Protein AF-A0A4S4EDS6-F1 (afdb_monomer_lite)

Sequence (139 aa):
MVAEINGLEARESIQLVGDVPNVQVLTVTILSKYYWRPNIDGYVLFAEICEILQNYKKFRIAPEPANKPPSGSLFLFDRKVLRYFRKDGHNWRKKKDGKTVKEAHERLKAGSVDVLHCYYAHGEENENFQRRSYWLLEE

Radius of gyration: 15.62 Å; chains: 1; bounding box: 48×33×37 Å

InterPro domains:
  IPR005559 CG-1 DNA-binding domain [PF03859] (47-138)
  IPR005559 CG-1 DNA-binding domain [PS51437] (32-139)
  IPR005559 CG-1 DNA-binding domain [SM01076] (45-139)

Organism: Camellia sinensis var. sinensis (NCBI:txid542762)

Foldseek 3Di:
DDDDPPDDDDDDPPDPDDDQPPFKKKKAKAQAPVLDDPPDDRDVPPVVVVVCSVVVVPDDADQEAAAPDDHGDIHIHGCVNYVVNVPRNFAWPADPVVPHHPKDWDFDDDVPHTFKIWIKTAGPVHRSTMMIIIDTDDD

Structure (mmCIF, N/CA/C/O backbone):
data_AF-A0A4S4EDS6-F1
#
_entry.id   AF-A0A4S4EDS6-F1
#
loop_
_atom_site.group_PDB
_atom_site.id
_atom_site.type_symbol
_atom_site.label_atom_id
_atom_site.label_alt_id
_atom_site.label_comp_id
_atom_site.label_asym_id
_atom_site.label_entity_id
_atom_site.label_seq_id
_atom_site.pdbx_PDB_ins_code
_atom_site.Cartn_x
_atom_site.Cartn_y
_atom_site.Cartn_z
_atom_site.occupancy
_atom_site.B_iso_or_equiv
_atom_site.auth_seq_id
_atom_site.auth_comp_id
_atom_site.auth_asym_id
_atom_site.auth_atom_id
_atom_site.pdbx_PDB_model_num
ATOM 1 N N . MET A 1 1 ? -21.388 -10.195 -12.571 1.00 29.72 1 MET A N 1
ATOM 2 C CA . MET A 1 1 ? -22.214 -9.946 -11.375 1.00 29.72 1 MET A CA 1
ATOM 3 C C . MET A 1 1 ? -21.817 -8.571 -10.877 1.00 29.72 1 MET A C 1
ATOM 5 O O . MET A 1 1 ? -20.754 -8.431 -10.293 1.00 29.72 1 MET A O 1
ATOM 9 N N . VAL A 1 2 ? -22.557 -7.552 -11.304 1.00 20.28 2 VAL A N 1
ATOM 10 C CA . VAL A 1 2 ? -22.310 -6.145 -10.966 1.00 20.28 2 VAL A CA 1
ATOM 11 C C . VAL A 1 2 ? -23.245 -5.848 -9.802 1.00 20.28 2 VAL A C 1
ATOM 13 O O . VAL A 1 2 ? -24.447 -6.049 -9.949 1.00 20.28 2 VAL A O 1
ATOM 16 N N . ALA A 1 3 ? -22.708 -5.482 -8.642 1.00 23.98 3 ALA A N 1
ATOM 17 C CA . ALA A 1 3 ? -23.530 -4.993 -7.546 1.00 23.98 3 ALA A CA 1
ATOM 18 C C . ALA A 1 3 ? -23.706 -3.484 -7.750 1.00 23.98 3 ALA A C 1
ATOM 20 O O . ALA A 1 3 ? -22.747 -2.727 -7.619 1.00 23.98 3 ALA A O 1
ATOM 21 N N . GLU A 1 4 ? -24.911 -3.069 -8.138 1.00 22.59 4 GLU A N 1
ATOM 22 C CA . GLU A 1 4 ? -25.351 -1.681 -8.013 1.00 22.59 4 GLU A CA 1
ATOM 23 C C 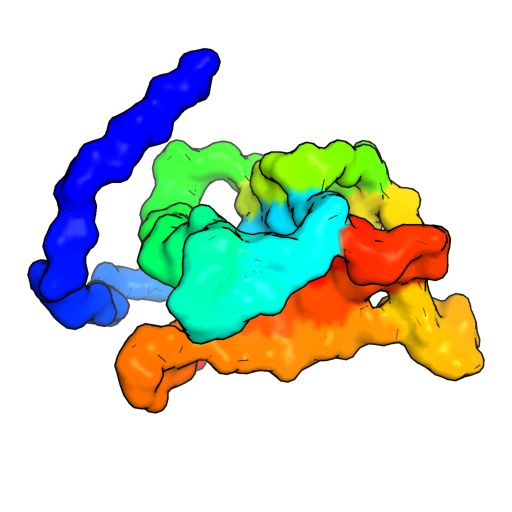. GLU A 1 4 ? -25.421 -1.332 -6.527 1.00 22.59 4 GLU A C 1
ATOM 25 O O . GLU A 1 4 ? -26.168 -1.955 -5.771 1.00 22.59 4 GLU A O 1
ATOM 30 N N . ILE A 1 5 ? -24.648 -0.333 -6.108 1.00 36.91 5 ILE A N 1
ATOM 31 C CA . ILE A 1 5 ? -24.733 0.226 -4.761 1.00 36.91 5 ILE A CA 1
ATOM 32 C C . ILE A 1 5 ? -25.537 1.518 -4.890 1.00 36.91 5 ILE A C 1
ATOM 34 O O . ILE A 1 5 ? -25.007 2.593 -5.16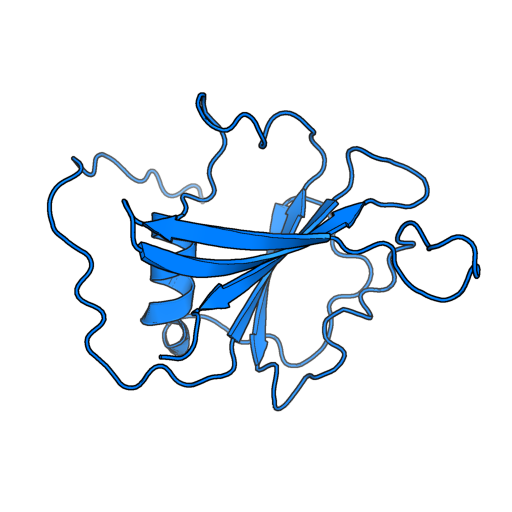6 1.00 36.91 5 ILE A O 1
ATOM 38 N N . ASN A 1 6 ? -26.858 1.371 -4.797 1.00 30.48 6 ASN A N 1
ATOM 39 C CA . ASN A 1 6 ? -27.795 2.484 -4.775 1.00 30.48 6 ASN A CA 1
ATOM 40 C C . ASN A 1 6 ? -27.631 3.280 -3.475 1.00 30.48 6 ASN A C 1
ATOM 42 O O . ASN A 1 6 ? -27.813 2.726 -2.397 1.00 30.48 6 ASN A O 1
ATOM 46 N N . GLY A 1 7 ? -27.353 4.577 -3.619 1.00 33.88 7 GLY A N 1
ATOM 47 C CA . GLY A 1 7 ? -27.746 5.641 -2.693 1.00 33.88 7 GLY A CA 1
ATOM 48 C C . GLY A 1 7 ? -27.326 5.486 -1.232 1.00 33.88 7 GLY A C 1
ATOM 49 O O . GLY A 1 7 ? -28.052 4.908 -0.432 1.00 33.88 7 GLY A O 1
ATOM 50 N N . LEU A 1 8 ? -26.235 6.145 -0.845 1.00 32.62 8 LEU A N 1
ATOM 51 C CA . LEU A 1 8 ? -26.025 6.536 0.548 1.00 32.62 8 LEU A CA 1
ATOM 52 C C . LEU A 1 8 ? -25.765 8.037 0.611 1.00 32.62 8 LEU A C 1
ATOM 54 O O . LEU A 1 8 ? -24.714 8.534 0.205 1.00 32.62 8 LEU A O 1
ATOM 58 N N . GLU A 1 9 ? -26.780 8.753 1.095 1.00 29.33 9 GLU A N 1
ATOM 59 C CA . GLU A 1 9 ? -26.652 10.134 1.528 1.00 29.33 9 GLU A CA 1
ATOM 60 C C . GLU A 1 9 ? -25.592 10.221 2.627 1.00 29.33 9 GLU A C 1
ATOM 62 O O . GLU A 1 9 ? -25.577 9.457 3.592 1.00 29.33 9 GLU A O 1
ATOM 67 N N . ALA A 1 10 ? -24.686 11.180 2.469 1.00 40.12 10 ALA A N 1
ATOM 68 C CA . ALA A 1 10 ? -23.702 11.521 3.472 1.00 40.12 10 ALA A CA 1
ATOM 69 C C . ALA A 1 10 ? -24.407 12.026 4.736 1.00 40.12 10 ALA A C 1
ATOM 71 O O . ALA A 1 10 ? -24.890 13.157 4.742 1.00 40.12 10 ALA A O 1
ATOM 72 N N . ARG A 1 11 ? -24.447 11.214 5.798 1.00 36.44 11 ARG A N 1
ATOM 73 C CA . ARG A 1 11 ? -24.644 11.635 7.195 1.00 36.44 11 ARG A CA 1
ATOM 74 C C . ARG A 1 11 ? -24.550 10.425 8.115 1.00 36.44 11 ARG A C 1
ATOM 76 O O . ARG A 1 11 ? -25.513 9.702 8.292 1.00 36.44 11 ARG A O 1
ATOM 83 N N . GLU A 1 12 ? -23.366 10.233 8.675 1.00 29.77 12 GLU A N 1
ATOM 84 C CA . GLU A 1 12 ? -23.119 10.071 10.110 1.00 29.77 12 GLU A CA 1
ATOM 85 C C . GLU A 1 12 ? -21.620 9.811 10.281 1.00 29.77 12 GLU A C 1
ATOM 87 O O . GLU A 1 12 ? -20.989 9.080 9.521 1.00 29.77 12 GLU A O 1
ATOM 92 N N . SER A 1 13 ? -21.017 10.532 11.219 1.00 33.47 13 SER A N 1
ATOM 93 C CA . SER A 1 13 ? -19.613 10.411 11.597 1.00 33.47 13 SER A CA 1
ATOM 94 C C . SER A 1 13 ? -19.244 8.944 11.801 1.00 33.47 13 SER A C 1
ATOM 96 O O . SER A 1 13 ? -19.801 8.305 12.691 1.00 33.47 13 SER A O 1
ATOM 98 N N . ILE A 1 14 ? -18.299 8.432 11.004 1.00 39.88 14 ILE A N 1
ATOM 99 C CA . ILE A 1 14 ? -17.670 7.125 11.220 1.00 39.88 14 ILE A CA 1
ATOM 100 C C . ILE A 1 14 ? -16.993 7.191 12.594 1.00 39.88 14 ILE A C 1
ATOM 102 O O . ILE A 1 14 ? -15.877 7.690 12.723 1.00 39.88 14 ILE A O 1
ATOM 106 N N . GLN A 1 15 ? -17.698 6.763 13.640 1.00 36.44 15 GLN A N 1
ATOM 107 C CA . GLN A 1 15 ? -17.112 6.574 14.956 1.00 36.44 15 GLN A CA 1
ATOM 108 C C . GLN A 1 15 ? -16.208 5.347 14.863 1.00 36.44 15 GLN A C 1
ATOM 110 O O . GLN A 1 15 ? -16.674 4.231 14.630 1.00 36.44 15 GLN A O 1
ATOM 115 N N . LEU A 1 16 ? -14.900 5.570 14.989 1.00 40.28 16 LEU A N 1
ATOM 116 C CA . LEU A 1 16 ? -13.893 4.517 15.060 1.00 40.28 16 LEU A CA 1
ATOM 117 C C . LEU A 1 16 ? -14.074 3.781 16.397 1.00 40.28 16 LEU A C 1
ATOM 119 O O . LEU A 1 16 ? -13.477 4.150 17.400 1.00 40.28 16 LEU A O 1
ATOM 123 N N . VAL A 1 17 ? -14.962 2.786 16.447 1.00 33.84 17 VAL A N 1
ATOM 124 C CA . VAL A 1 17 ? -15.176 1.964 17.647 1.00 33.84 17 VAL A CA 1
ATOM 125 C C . VAL A 1 17 ? -14.830 0.519 17.327 1.00 33.84 17 VAL A C 1
ATOM 127 O O . VAL A 1 17 ? -15.537 -0.163 16.589 1.00 33.84 17 VAL A O 1
ATOM 130 N N . GLY A 1 18 ? -13.733 0.057 17.918 1.00 39.34 18 GLY A N 1
ATOM 131 C CA . GLY A 1 18 ? -13.286 -1.330 17.886 1.00 39.34 18 GLY A CA 1
ATOM 132 C C . GLY A 1 18 ? -11.781 -1.411 17.691 1.00 39.34 18 GLY A C 1
ATOM 133 O O . GLY A 1 18 ? -11.249 -0.704 16.840 1.00 39.34 18 GLY A O 1
ATOM 134 N N . ASP A 1 19 ? -11.121 -2.266 18.482 1.00 42.41 19 ASP A N 1
ATOM 135 C CA . ASP A 1 19 ? -9.692 -2.586 18.377 1.00 42.41 19 ASP A CA 1
ATOM 136 C C . ASP A 1 19 ? -9.288 -2.688 16.910 1.00 42.41 19 ASP A C 1
ATOM 138 O O . ASP A 1 19 ? -9.638 -3.660 16.234 1.00 42.41 19 ASP A O 1
ATOM 142 N N . VAL A 1 20 ? -8.586 -1.669 16.411 1.00 46.53 20 VAL A N 1
ATOM 143 C CA . VAL A 1 20 ? -8.096 -1.638 15.038 1.00 46.53 20 VAL A CA 1
ATOM 144 C C . VAL A 1 20 ? -6.988 -2.678 15.011 1.00 46.53 20 VAL A C 1
ATOM 146 O O . VAL A 1 20 ? -5.930 -2.451 15.600 1.00 46.53 20 VAL A O 1
ATOM 149 N N . PRO A 1 21 ? -7.183 -3.865 14.414 1.00 47.78 21 PRO A N 1
ATOM 150 C CA . PRO A 1 21 ? -6.122 -4.841 14.389 1.00 47.78 21 PRO A CA 1
ATOM 151 C C . PRO A 1 21 ? -5.137 -4.325 13.351 1.00 47.78 21 PRO A C 1
ATOM 153 O O . PRO A 1 21 ? -5.284 -4.554 12.149 1.00 47.78 21 PRO A O 1
ATOM 156 N N . ASN A 1 22 ? -4.157 -3.567 13.849 1.00 53.47 22 ASN A N 1
ATOM 157 C CA . ASN A 1 22 ? -2.963 -3.113 13.162 1.00 53.47 22 ASN A CA 1
ATOM 158 C C . ASN A 1 22 ? -2.492 -4.238 12.289 1.00 53.47 22 ASN A C 1
ATOM 160 O O . ASN A 1 22 ? -1.939 -5.174 12.871 1.00 53.47 22 ASN A O 1
ATOM 164 N N . VAL A 1 23 ? -2.733 -4.180 10.972 1.00 53.75 23 VAL A N 1
ATOM 165 C CA . VAL A 1 23 ? -2.120 -5.106 10.021 1.00 53.75 23 VAL A CA 1
ATOM 166 C C . VAL A 1 23 ? -2.518 -4.939 8.551 1.00 53.75 23 VAL A C 1
ATOM 168 O O . VAL A 1 23 ? -1.800 -5.456 7.710 1.00 53.75 23 VAL A O 1
ATOM 171 N N . GLN A 1 24 ? -3.590 -4.258 8.160 1.00 60.81 24 GLN A N 1
ATOM 172 C CA . GLN A 1 24 ? -4.139 -4.568 6.829 1.00 60.81 24 GLN A CA 1
ATOM 173 C C . GLN A 1 24 ? -3.836 -3.561 5.758 1.00 60.81 24 GLN A C 1
ATOM 175 O O . GLN A 1 24 ? -4.066 -2.374 5.945 1.00 60.81 24 GLN A O 1
ATOM 180 N N . VAL A 1 25 ? -3.339 -4.067 4.630 1.00 66.75 25 VAL A N 1
ATOM 181 C CA . VAL A 1 25 ? -3.087 -3.252 3.451 1.00 66.75 25 VAL A CA 1
ATOM 182 C C . VAL A 1 25 ? -4.023 -3.673 2.335 1.00 66.75 25 VAL A C 1
ATOM 184 O O . VAL A 1 25 ? -3.939 -4.802 1.849 1.00 66.75 25 VAL A O 1
ATOM 187 N N . LEU A 1 26 ? -4.875 -2.743 1.913 1.00 69.19 26 LEU A N 1
ATOM 188 C CA . LEU A 1 26 ? -5.641 -2.863 0.681 1.00 69.19 26 LEU A CA 1
ATOM 189 C C . LEU A 1 26 ? -4.782 -2.349 -0.471 1.00 69.19 26 LEU A C 1
ATOM 191 O O . LEU A 1 26 ? -4.386 -1.184 -0.463 1.00 69.19 26 LEU A O 1
ATOM 195 N N . THR A 1 27 ? -4.472 -3.207 -1.439 1.00 69.75 27 THR A N 1
ATOM 196 C CA . THR A 1 27 ? -3.714 -2.824 -2.634 1.00 69.75 27 THR A CA 1
ATOM 197 C C . THR A 1 27 ? -4.624 -2.762 -3.850 1.00 69.75 27 THR A C 1
ATOM 199 O O . THR A 1 27 ? -5.317 -3.737 -4.132 1.00 69.75 27 THR A O 1
ATOM 202 N N . VAL A 1 28 ? -4.585 -1.641 -4.572 1.00 69.88 28 VAL A N 1
ATOM 203 C CA . VAL A 1 28 ? -5.323 -1.416 -5.822 1.00 69.88 28 VAL A CA 1
ATOM 204 C C . VAL A 1 28 ? -4.336 -1.149 -6.949 1.00 69.88 28 VAL A C 1
ATOM 206 O O . VAL A 1 28 ? -3.461 -0.290 -6.812 1.00 69.88 28 VAL A O 1
ATOM 209 N N . THR A 1 29 ? -4.501 -1.838 -8.074 1.00 66.81 29 THR A N 1
ATOM 210 C CA . THR A 1 29 ? -3.754 -1.566 -9.308 1.00 66.81 29 THR A CA 1
ATOM 211 C C . THR A 1 29 ? -4.658 -0.842 -10.308 1.00 66.81 29 THR A C 1
ATOM 213 O O . THR A 1 29 ? -5.737 -1.339 -10.610 1.00 66.81 29 THR A O 1
ATOM 216 N N . ILE A 1 30 ? -4.261 0.322 -10.832 1.00 66.31 30 ILE A N 1
ATOM 217 C CA . ILE A 1 30 ? -5.120 1.199 -11.657 1.00 66.31 30 ILE A CA 1
ATOM 218 C C . ILE A 1 30 ? -4.387 1.588 -12.955 1.00 66.31 30 ILE A C 1
ATOM 220 O O . ILE A 1 30 ? -3.208 1.919 -12.901 1.00 66.31 30 ILE A O 1
ATOM 224 N N . LEU A 1 31 ? -5.074 1.571 -14.110 1.00 57.38 31 LEU A N 1
ATOM 225 C CA . LEU A 1 31 ? -4.557 1.927 -15.452 1.00 57.38 31 LEU A CA 1
ATOM 226 C C . LEU A 1 31 ? -5.004 3.311 -15.971 1.00 57.38 31 LEU A C 1
ATOM 228 O O . LEU A 1 31 ? -5.042 3.539 -17.179 1.00 57.38 31 LEU A O 1
ATOM 232 N N . SER A 1 32 ? -5.386 4.256 -15.112 1.00 51.78 32 SER A N 1
ATOM 233 C CA . SER A 1 32 ? -5.842 5.565 -15.593 1.00 51.78 32 SER A CA 1
ATOM 234 C C . SER A 1 32 ? -5.563 6.702 -14.618 1.00 51.78 32 SER A C 1
ATOM 236 O O . SER A 1 32 ? -5.909 6.640 -13.439 1.00 51.78 32 SER A O 1
ATOM 238 N N . LYS A 1 33 ? -5.008 7.789 -15.170 1.00 48.06 33 LYS A N 1
ATOM 239 C CA . LYS A 1 33 ? -4.832 9.101 -14.528 1.00 48.06 33 LYS A CA 1
ATOM 240 C C . LYS A 1 33 ? -6.147 9.762 -14.089 1.00 48.06 33 LYS A C 1
ATOM 242 O O . LYS A 1 33 ? -6.111 10.684 -13.284 1.00 48.06 33 LYS A O 1
ATOM 247 N N . TYR A 1 34 ? -7.290 9.323 -14.625 1.00 42.91 34 TYR A N 1
ATOM 248 C CA . TYR A 1 34 ? -8.596 9.951 -14.391 1.00 42.91 34 TYR A CA 1
ATOM 249 C C . TYR A 1 34 ? -9.336 9.434 -13.152 1.00 42.91 34 TYR A C 1
ATOM 251 O O . TYR A 1 34 ? -10.216 10.134 -12.676 1.00 42.91 34 TYR A O 1
ATOM 259 N N . TYR A 1 35 ? -8.910 8.322 -12.540 1.00 47.62 35 TYR A N 1
ATOM 260 C CA . TYR A 1 35 ? -9.365 7.940 -11.186 1.00 47.62 35 TYR A CA 1
ATOM 261 C C . TYR A 1 35 ? -8.747 8.823 -10.085 1.00 47.62 35 TYR A C 1
ATOM 263 O O . TYR A 1 35 ? -8.811 8.522 -8.894 1.00 47.62 35 TYR A O 1
ATOM 271 N N . TRP A 1 36 ? -8.084 9.912 -10.481 1.00 44.53 36 TRP A N 1
ATOM 272 C CA . TRP A 1 36 ? -7.523 10.891 -9.572 1.00 44.53 36 TRP A CA 1
ATOM 273 C C . TRP A 1 36 ? -7.743 12.314 -10.072 1.00 44.53 36 TRP A C 1
ATOM 275 O O . TRP A 1 36 ? -6.830 13.018 -10.500 1.00 44.53 36 TRP A O 1
ATOM 285 N N . ARG A 1 37 ? -8.996 12.755 -9.974 1.00 40.56 37 ARG A N 1
ATOM 286 C CA . ARG A 1 37 ? -9.298 14.162 -9.728 1.00 40.56 37 ARG A CA 1
ATOM 287 C C . ARG A 1 37 ? -9.870 14.263 -8.320 1.00 40.56 37 ARG A C 1
ATOM 289 O O . ARG A 1 37 ? -10.904 13.650 -8.078 1.00 40.56 37 ARG A O 1
ATOM 296 N N . PRO A 1 38 ? -9.263 15.036 -7.405 1.00 42.44 38 PRO A N 1
ATOM 297 C CA . PRO A 1 38 ? -9.731 15.152 -6.023 1.00 42.44 38 PRO A CA 1
ATOM 298 C C . PRO A 1 38 ? -11.111 15.821 -5.861 1.00 42.44 38 PRO A C 1
ATOM 300 O O . PRO A 1 38 ? -11.441 16.216 -4.755 1.00 42.44 38 PRO A O 1
ATOM 303 N N . ASN A 1 39 ? -11.915 15.960 -6.924 1.00 42.34 39 ASN A N 1
ATOM 304 C CA . ASN A 1 39 ? -13.242 16.575 -6.855 1.00 42.34 39 ASN A CA 1
ATOM 305 C C . ASN A 1 39 ? -14.282 16.070 -7.870 1.00 42.34 39 ASN A C 1
ATOM 307 O O . ASN A 1 39 ? -15.405 16.554 -7.816 1.00 42.34 39 ASN A O 1
ATOM 311 N N . ILE A 1 40 ? -13.966 15.167 -8.807 1.00 42.41 40 ILE A N 1
ATOM 312 C CA . ILE A 1 40 ? -14.957 14.714 -9.803 1.00 42.41 40 ILE A CA 1
ATOM 313 C C . ILE A 1 40 ? -14.665 13.249 -10.161 1.00 42.41 40 ILE A C 1
ATOM 315 O O . ILE A 1 40 ? -13.674 12.967 -10.830 1.00 42.41 40 ILE A O 1
ATOM 319 N N . ASP A 1 41 ? -15.523 12.362 -9.655 1.00 44.31 41 ASP A N 1
ATOM 320 C CA . ASP A 1 41 ? -15.879 11.027 -10.156 1.00 44.31 41 ASP A CA 1
ATOM 321 C C . ASP A 1 41 ? -14.747 10.022 -10.441 1.00 44.31 41 ASP A C 1
ATOM 323 O O . ASP A 1 41 ? -14.168 9.975 -11.525 1.00 44.31 41 ASP A O 1
ATOM 327 N N . GLY A 1 42 ? -14.481 9.124 -9.487 1.00 42.34 42 GLY A N 1
ATOM 328 C CA . GLY A 1 42 ? -13.594 7.978 -9.729 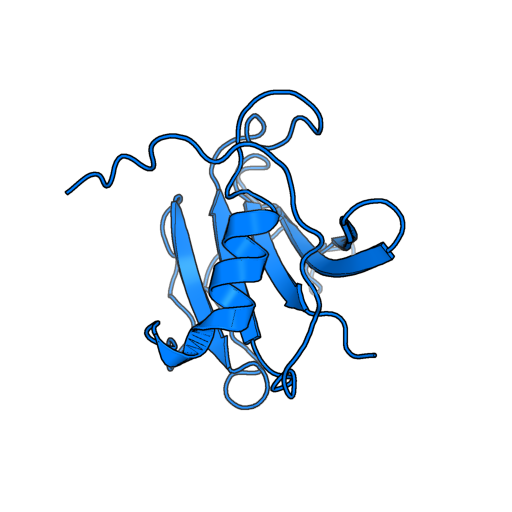1.00 42.34 42 GLY A CA 1
ATOM 329 C C . GLY A 1 42 ? -13.085 7.318 -8.460 1.00 42.34 42 GLY A C 1
ATOM 330 O O . GLY A 1 42 ? -11.889 7.101 -8.291 1.00 42.34 42 GLY A O 1
ATOM 331 N N . TYR A 1 43 ? -13.995 7.056 -7.544 1.00 48.50 43 TYR A N 1
ATOM 332 C CA . TYR A 1 43 ? -13.709 6.495 -6.248 1.00 48.50 43 TYR A CA 1
ATOM 333 C C . TYR A 1 43 ? -13.850 4.963 -6.296 1.00 48.50 43 TYR A C 1
ATOM 335 O O . TYR A 1 43 ? -14.888 4.456 -6.697 1.00 48.50 43 TYR A O 1
ATOM 343 N N . VAL A 1 44 ? -12.839 4.237 -5.811 1.00 54.94 44 VAL A N 1
ATOM 344 C CA . VAL A 1 44 ? -13.164 3.410 -4.645 1.00 54.94 44 VAL A CA 1
ATOM 345 C C . VAL A 1 44 ? -13.260 4.435 -3.524 1.00 54.94 44 VAL A C 1
ATOM 347 O O . VAL A 1 44 ? -12.280 5.147 -3.268 1.00 54.94 44 VAL A O 1
ATOM 350 N N . LEU A 1 45 ? -14.461 4.659 -3.000 1.00 71.31 45 LEU A N 1
ATOM 351 C CA . LEU A 1 45 ? -14.748 5.774 -2.104 1.00 71.31 45 LEU A CA 1
ATOM 352 C C . LEU A 1 45 ? -13.815 5.623 -0.917 1.00 71.31 45 LEU A C 1
ATOM 354 O O . LEU A 1 45 ? -13.589 4.520 -0.434 1.00 71.31 45 LEU A O 1
ATOM 358 N N . PHE A 1 46 ? -13.232 6.724 -0.448 1.00 75.81 46 PHE A N 1
ATOM 359 C CA . PHE A 1 46 ? -12.512 6.719 0.826 1.00 75.81 46 PHE A CA 1
ATOM 360 C C . PHE A 1 46 ? -13.332 5.960 1.894 1.00 75.81 46 PHE A C 1
ATOM 362 O O . PHE A 1 46 ? -12.779 5.170 2.653 1.00 75.81 46 PHE A O 1
ATOM 369 N N . ALA A 1 47 ? -14.661 6.124 1.849 1.00 79.69 47 ALA A N 1
ATOM 370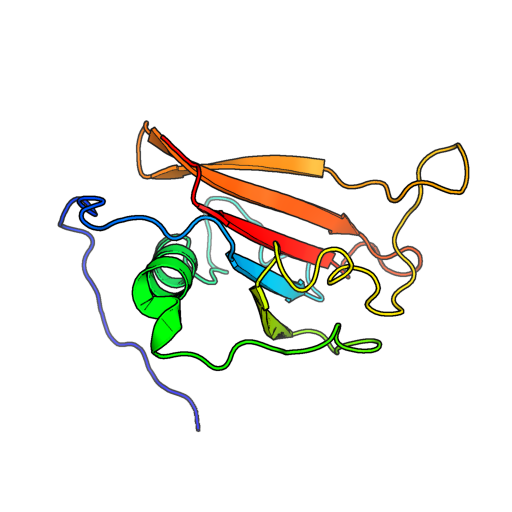 C CA . ALA A 1 47 ? -15.634 5.342 2.598 1.00 79.69 47 ALA A CA 1
ATOM 371 C C . ALA A 1 47 ? -15.554 3.823 2.340 1.00 79.69 47 ALA A C 1
ATOM 373 O O . ALA A 1 47 ? -15.417 3.082 3.302 1.00 79.69 47 ALA A O 1
ATOM 374 N N . GLU A 1 48 ? -15.563 3.353 1.089 1.00 80.00 48 GLU A N 1
ATOM 375 C CA . GLU A 1 48 ? -15.429 1.925 0.746 1.00 80.00 48 GLU A CA 1
ATOM 376 C C . GLU A 1 48 ? -14.086 1.339 1.209 1.00 80.00 48 GLU A C 1
ATOM 378 O O . GLU A 1 48 ? -14.040 0.226 1.728 1.00 80.00 48 GLU A O 1
ATOM 383 N N . ILE A 1 49 ? -12.979 2.081 1.073 1.00 82.62 49 ILE A N 1
ATOM 384 C CA . ILE A 1 49 ? -11.664 1.638 1.570 1.00 82.62 49 ILE A CA 1
ATOM 385 C C . ILE A 1 49 ? -11.708 1.476 3.091 1.00 82.62 49 ILE A C 1
ATOM 387 O O . ILE A 1 49 ? -11.267 0.452 3.616 1.00 82.62 49 ILE A O 1
ATOM 391 N N . CYS A 1 50 ? -12.247 2.472 3.797 1.00 83.88 50 CYS A N 1
ATOM 392 C CA . CYS A 1 50 ? -12.441 2.409 5.241 1.00 83.88 50 CYS A CA 1
ATOM 393 C C . CYS A 1 50 ? -13.351 1.241 5.630 1.00 83.88 50 CYS A C 1
ATOM 395 O O . CYS A 1 50 ? -13.005 0.491 6.538 1.00 83.88 50 CYS A O 1
ATOM 397 N N . GLU A 1 51 ? -14.459 1.035 4.921 1.00 83.69 51 GLU A N 1
ATOM 398 C CA . GLU A 1 51 ? -15.403 -0.045 5.187 1.00 83.69 51 GLU A CA 1
ATOM 399 C C . GLU A 1 51 ? -14.746 -1.416 5.019 1.00 83.69 51 GLU A C 1
ATOM 401 O O . GLU A 1 51 ? -14.876 -2.258 5.908 1.00 83.69 51 GLU A O 1
ATOM 406 N N . ILE A 1 52 ? -13.986 -1.631 3.938 1.00 84.69 52 ILE A N 1
ATOM 407 C CA . ILE A 1 52 ? -13.245 -2.878 3.706 1.00 84.69 52 ILE A CA 1
ATOM 408 C C . ILE A 1 52 ? -12.236 -3.122 4.830 1.00 84.69 52 ILE A C 1
ATOM 410 O O . ILE A 1 52 ? -12.182 -4.226 5.374 1.00 84.69 52 ILE A O 1
ATOM 414 N N . LEU A 1 53 ? -11.447 -2.107 5.196 1.00 86.88 53 LEU A N 1
ATOM 415 C CA . LEU A 1 53 ? -10.419 -2.230 6.234 1.00 86.88 53 LEU A CA 1
ATOM 416 C C . LEU A 1 53 ? -11.023 -2.457 7.629 1.00 86.88 53 LEU A C 1
ATOM 418 O O . LEU A 1 53 ? -10.488 -3.244 8.405 1.00 86.88 53 LEU A O 1
ATOM 422 N N . GLN A 1 54 ? -12.157 -1.828 7.947 1.00 86.06 54 GLN A N 1
ATOM 423 C CA . GLN A 1 54 ? -12.871 -2.034 9.213 1.00 86.06 54 GLN A CA 1
ATOM 424 C C . GLN A 1 54 ? -13.583 -3.396 9.261 1.00 86.06 54 GLN A C 1
ATOM 426 O O . GLN A 1 54 ? -13.632 -4.044 10.306 1.00 86.06 54 GLN A O 1
ATOM 431 N N . ASN A 1 55 ? -14.099 -3.875 8.126 1.00 87.19 55 ASN A N 1
ATOM 432 C CA . ASN A 1 55 ? -14.859 -5.125 8.021 1.00 87.19 55 ASN A CA 1
ATOM 433 C C . ASN A 1 55 ? -14.047 -6.299 7.466 1.00 87.19 55 ASN A C 1
ATOM 435 O O . ASN A 1 55 ? -14.609 -7.293 7.005 1.00 87.19 55 ASN A O 1
ATOM 439 N N . TYR A 1 56 ? -12.727 -6.222 7.529 1.00 83.75 56 TYR A N 1
ATOM 440 C CA . TYR A 1 56 ? -11.808 -7.145 6.874 1.00 83.75 56 TYR A CA 1
ATOM 441 C C . TYR A 1 56 ? -12.054 -8.635 7.108 1.00 83.75 56 TYR A C 1
ATOM 443 O O . TYR A 1 56 ? -11.734 -9.453 6.253 1.00 83.75 56 TYR A O 1
ATOM 451 N N . LYS A 1 57 ? -12.612 -9.003 8.271 1.00 84.06 57 LYS A N 1
ATOM 452 C CA . LYS A 1 57 ? -12.909 -10.396 8.640 1.00 84.06 57 LYS A CA 1
ATOM 453 C C . LYS A 1 57 ? -13.931 -11.022 7.690 1.00 84.06 57 LYS A C 1
ATOM 455 O O . LYS A 1 57 ? -14.005 -12.241 7.597 1.00 84.06 57 LYS A O 1
ATOM 460 N N . LYS A 1 58 ? -14.710 -10.189 6.993 1.00 86.94 58 LYS A N 1
ATOM 461 C CA . LYS A 1 58 ? -15.674 -10.589 5.964 1.00 86.94 58 LYS A CA 1
ATOM 462 C C . LYS A 1 58 ? -15.015 -10.855 4.606 1.00 86.94 58 LYS A C 1
ATOM 464 O O . LYS A 1 58 ? -15.666 -11.396 3.718 1.00 86.94 58 LYS A O 1
ATOM 469 N N . PHE A 1 59 ? -13.747 -10.486 4.430 1.00 84.50 59 PHE A N 1
ATOM 470 C CA . PHE A 1 59 ? -13.030 -10.584 3.163 1.00 84.50 59 PHE A CA 1
ATOM 471 C C . PHE A 1 59 ? -11.917 -11.629 3.226 1.00 84.50 59 PHE A C 1
ATOM 473 O O . PHE A 1 59 ? -11.350 -11.933 4.276 1.00 84.50 59 PHE A O 1
ATOM 480 N N . ARG A 1 60 ? -11.572 -12.178 2.059 1.00 85.00 60 ARG A N 1
ATOM 481 C CA . ARG A 1 60 ? -10.450 -13.108 1.935 1.00 85.00 60 ARG A CA 1
ATOM 482 C C . ARG A 1 60 ? -9.132 -12.343 2.036 1.00 85.00 60 ARG A C 1
ATOM 484 O O . ARG A 1 60 ? -8.848 -11.487 1.202 1.00 85.00 60 ARG A O 1
ATOM 491 N N . ILE A 1 61 ? -8.304 -12.718 3.006 1.00 86.81 61 ILE A N 1
ATOM 492 C CA . ILE A 1 61 ? -6.920 -12.249 3.099 1.00 86.81 61 ILE A CA 1
ATOM 493 C C . ILE A 1 61 ? -6.066 -13.071 2.131 1.00 86.81 61 ILE A C 1
ATOM 495 O O . ILE A 1 61 ? -6.103 -14.304 2.139 1.00 86.81 61 ILE A O 1
ATOM 499 N N . ALA A 1 62 ? -5.312 -12.389 1.276 1.00 86.62 62 ALA A N 1
ATOM 500 C CA . ALA A 1 62 ? -4.381 -13.026 0.362 1.00 86.62 62 ALA A CA 1
ATOM 501 C C . ALA A 1 62 ? -3.148 -13.529 1.143 1.00 86.62 62 ALA A C 1
ATOM 503 O O . ALA A 1 62 ? -2.512 -12.740 1.849 1.00 86.62 62 ALA A O 1
ATOM 504 N N . PRO A 1 63 ? -2.802 -14.827 1.039 1.00 87.31 63 PRO A N 1
ATOM 505 C CA . PRO A 1 63 ? -1.700 -15.410 1.804 1.00 87.31 63 PRO A CA 1
ATOM 506 C C . PRO A 1 63 ? -0.319 -15.084 1.214 1.00 87.31 63 PRO A C 1
ATOM 508 O O . PRO A 1 63 ? 0.690 -15.218 1.900 1.00 87.31 63 PRO A O 1
ATOM 511 N N . GLU A 1 64 ? -0.263 -14.650 -0.046 1.00 88.81 64 GLU A N 1
ATOM 512 C CA . GLU A 1 64 ? 0.967 -14.392 -0.793 1.00 88.81 64 GLU A CA 1
ATOM 513 C C . GLU A 1 64 ? 0.812 -13.186 -1.736 1.00 88.81 64 GLU A C 1
ATOM 515 O O . GLU A 1 64 ? -0.319 -12.809 -2.061 1.00 88.81 64 GLU A O 1
ATOM 520 N N . PRO A 1 65 ? 1.915 -12.552 -2.179 1.00 89.06 65 PRO A N 1
ATOM 521 C CA . PRO A 1 65 ? 1.858 -11.415 -3.089 1.00 89.06 65 PRO A CA 1
ATOM 522 C C . PRO A 1 65 ? 1.341 -11.858 -4.460 1.00 89.06 65 PRO A C 1
ATOM 524 O O . PRO A 1 65 ? 1.774 -12.876 -4.997 1.00 89.06 65 PRO A O 1
ATOM 527 N N . ALA A 1 66 ? 0.455 -11.068 -5.059 1.00 87.06 66 ALA A N 1
ATOM 528 C CA . ALA A 1 66 ? -0.021 -11.339 -6.410 1.00 87.06 66 ALA A CA 1
ATOM 529 C C . ALA A 1 66 ? 1.109 -11.158 -7.435 1.00 87.06 66 ALA A C 1
ATOM 531 O O . ALA A 1 66 ? 1.835 -10.171 -7.374 1.00 87.06 66 ALA A O 1
ATOM 532 N N . ASN A 1 67 ? 1.234 -12.062 -8.407 1.00 92.31 67 ASN A N 1
ATOM 533 C CA . ASN A 1 67 ? 2.235 -11.947 -9.469 1.00 92.31 67 ASN A CA 1
ATOM 534 C C . ASN A 1 67 ? 1.660 -11.224 -10.695 1.00 92.31 67 ASN A C 1
ATOM 536 O O . ASN A 1 67 ? 0.748 -11.732 -11.343 1.00 92.31 67 ASN A O 1
ATOM 540 N N . LYS A 1 68 ? 2.213 -10.050 -11.002 1.00 89.56 68 LYS A N 1
ATOM 541 C CA . LYS A 1 68 ? 1.818 -9.134 -12.079 1.00 89.56 68 LYS A CA 1
ATOM 542 C C . LYS A 1 68 ? 0.296 -8.991 -12.205 1.00 89.56 68 LYS A C 1
ATOM 544 O O . LYS A 1 68 ? -0.249 -9.232 -13.285 1.00 89.56 68 LYS A O 1
ATOM 549 N N . PRO A 1 69 ? -0.413 -8.605 -11.124 1.00 86.25 69 PRO A N 1
ATOM 550 C CA . PRO A 1 69 ? -1.861 -8.480 -11.173 1.00 86.25 69 PRO A CA 1
ATOM 551 C C . PRO A 1 69 ? -2.289 -7.475 -12.253 1.00 86.25 69 PRO A C 1
ATOM 553 O O . PRO A 1 69 ? -1.647 -6.423 -12.387 1.00 86.25 69 PRO A O 1
ATOM 556 N N . PRO A 1 70 ? -3.360 -7.762 -13.014 1.00 81.75 70 PRO A N 1
ATOM 557 C CA . PRO A 1 70 ? -3.898 -6.819 -13.982 1.00 81.75 70 PRO A CA 1
ATOM 558 C C . PRO A 1 70 ? -4.486 -5.588 -13.282 1.00 81.75 70 PRO A C 1
ATOM 560 O O . PRO A 1 70 ? -4.731 -5.574 -12.072 1.00 81.75 70 PRO A O 1
ATOM 563 N N . SER A 1 71 ? -4.760 -4.544 -14.058 1.00 80.75 71 SER A N 1
ATOM 564 C CA . SER A 1 71 ? -5.506 -3.387 -13.560 1.00 80.75 71 SER A CA 1
ATOM 565 C C . SER A 1 71 ? -6.889 -3.770 -13.050 1.00 80.75 71 SER A C 1
ATOM 567 O O . SER A 1 71 ? -7.532 -4.659 -13.596 1.00 80.75 71 SER A O 1
ATOM 569 N N . GLY A 1 72 ? -7.360 -3.046 -12.039 1.00 78.56 72 GLY A N 1
ATOM 570 C CA . GLY A 1 72 ? -8.614 -3.308 -11.341 1.00 78.56 72 GLY A CA 1
ATOM 571 C C . GLY A 1 72 ? -8.496 -4.379 -10.258 1.00 78.56 72 GLY A C 1
ATOM 572 O O . GLY A 1 72 ? -9.473 -4.643 -9.567 1.00 78.56 72 GLY A O 1
ATOM 573 N N . SER A 1 73 ? -7.321 -4.991 -10.080 1.00 82.25 73 SER A N 1
ATOM 574 C CA . SER A 1 73 ? -7.132 -5.991 -9.030 1.00 82.25 73 SER A CA 1
ATOM 575 C C . SER A 1 73 ? -7.111 -5.348 -7.645 1.00 82.25 73 SER A C 1
ATOM 577 O O . SER A 1 73 ? -6.472 -4.310 -7.442 1.00 82.25 73 SER A O 1
ATOM 579 N N . LEU A 1 74 ? -7.772 -6.016 -6.700 1.00 86.00 74 LEU A N 1
ATOM 580 C CA . LEU A 1 74 ? -7.898 -5.619 -5.306 1.00 86.00 74 LEU A CA 1
ATOM 581 C C . LEU A 1 74 ? -7.428 -6.764 -4.411 1.00 86.00 74 LEU A C 1
ATOM 583 O O . LEU A 1 74 ? -7.926 -7.883 -4.527 1.00 86.00 74 LEU A O 1
ATOM 587 N N . PHE A 1 75 ? -6.497 -6.483 -3.503 1.00 87.00 75 PHE A N 1
ATOM 588 C CA . PHE A 1 75 ? -6.001 -7.481 -2.557 1.00 87.00 75 PHE A CA 1
ATOM 589 C C . PHE A 1 75 ? -5.950 -6.925 -1.149 1.00 87.00 75 PHE A C 1
ATOM 591 O O . PHE A 1 75 ? -5.462 -5.817 -0.932 1.00 87.00 75 PHE A O 1
ATOM 598 N N . LEU A 1 76 ? -6.401 -7.736 -0.200 1.00 89.62 76 LEU A N 1
ATOM 599 C CA . LEU A 1 76 ? -6.284 -7.472 1.221 1.00 89.62 76 LEU A CA 1
ATOM 600 C C . LEU A 1 76 ? -5.180 -8.361 1.794 1.00 89.62 76 LEU A C 1
ATOM 602 O O . LEU A 1 76 ? -5.243 -9.584 1.668 1.00 89.62 76 LEU A O 1
ATOM 606 N N . PHE A 1 77 ? -4.180 -7.757 2.424 1.00 88.69 77 PHE A N 1
ATOM 607 C CA . PHE A 1 77 ? -3.051 -8.478 3.011 1.00 88.69 77 PHE A CA 1
ATOM 608 C C . PHE A 1 77 ? -2.960 -8.255 4.509 1.00 88.69 77 PHE A C 1
ATOM 610 O O . PHE A 1 77 ? -3.198 -7.146 4.984 1.00 88.69 77 PHE A O 1
ATOM 617 N N . ASP A 1 78 ? -2.493 -9.276 5.226 1.00 88.00 78 ASP A N 1
ATOM 618 C CA . ASP A 1 78 ? -1.933 -9.091 6.557 1.00 88.00 78 ASP A CA 1
ATOM 619 C C . ASP A 1 78 ? -0.466 -8.640 6.432 1.00 88.00 78 ASP A C 1
ATOM 621 O O . ASP A 1 78 ? 0.393 -9.420 6.038 1.00 88.00 78 ASP A O 1
ATOM 625 N N . ARG A 1 79 ? -0.141 -7.385 6.752 1.00 83.94 79 ARG A N 1
ATOM 626 C CA . ARG A 1 79 ? 1.211 -6.811 6.620 1.00 83.94 79 ARG A CA 1
ATOM 627 C C . ARG A 1 79 ? 2.217 -7.313 7.658 1.00 83.94 79 ARG A C 1
ATOM 629 O O . ARG A 1 79 ? 3.418 -7.151 7.429 1.00 83.94 79 ARG A O 1
ATOM 636 N N . LYS A 1 80 ? 1.773 -7.831 8.814 1.00 84.44 80 LYS A N 1
ATOM 637 C CA . LYS A 1 80 ? 2.686 -8.382 9.837 1.00 84.44 80 LYS A CA 1
ATOM 638 C C . LYS A 1 80 ? 3.160 -9.756 9.386 1.00 84.44 80 LYS A C 1
ATOM 640 O O . LYS A 1 80 ? 4.351 -10.043 9.519 1.00 84.44 80 LYS A O 1
ATOM 645 N N . VAL A 1 81 ? 2.251 -10.539 8.807 1.00 87.94 81 VAL A N 1
ATOM 646 C CA . VAL A 1 81 ? 2.521 -11.856 8.225 1.00 87.94 81 VAL A CA 1
ATOM 647 C C . VAL A 1 81 ? 3.229 -11.711 6.875 1.00 87.94 81 VAL A C 1
ATOM 649 O O . VAL A 1 81 ? 4.322 -12.240 6.685 1.00 87.94 81 VAL A O 1
ATOM 652 N N . LEU A 1 82 ? 2.677 -10.920 5.954 1.00 87.50 82 LEU A N 1
ATOM 653 C CA . LEU A 1 82 ? 3.172 -10.756 4.589 1.00 87.50 82 LEU A CA 1
ATOM 654 C C . LEU A 1 82 ? 3.869 -9.404 4.377 1.00 87.50 82 LEU A C 1
ATOM 656 O O . LEU A 1 82 ? 3.417 -8.540 3.629 1.00 87.50 82 LEU A O 1
ATOM 660 N N . ARG A 1 83 ? 5.042 -9.226 4.994 1.00 87.94 83 ARG A N 1
ATOM 661 C CA . ARG A 1 83 ? 5.832 -7.972 4.927 1.00 87.94 83 ARG A CA 1
ATOM 662 C C . ARG A 1 83 ? 6.223 -7.542 3.504 1.00 87.94 83 ARG A C 1
ATOM 664 O O . ARG A 1 83 ? 6.440 -6.357 3.248 1.00 87.94 83 ARG A O 1
ATOM 671 N N . TYR A 1 84 ? 6.323 -8.499 2.581 1.00 89.38 84 TYR A N 1
ATOM 672 C CA . TYR A 1 84 ? 6.757 -8.293 1.196 1.00 89.38 84 TYR A CA 1
ATOM 673 C C . TYR A 1 84 ? 5.609 -8.337 0.178 1.00 89.38 84 TYR A C 1
ATOM 675 O O . TYR A 1 84 ? 5.857 -8.612 -0.992 1.00 89.38 84 TYR A O 1
ATOM 683 N N . PHE A 1 85 ? 4.375 -8.017 0.582 1.00 87.69 85 PHE A N 1
ATOM 684 C CA . PHE A 1 85 ? 3.199 -7.961 -0.305 1.00 87.69 85 PHE A CA 1
ATOM 685 C C . PHE A 1 85 ? 3.388 -7.081 -1.562 1.00 87.69 85 PHE A C 1
ATOM 687 O O . PHE A 1 85 ? 2.717 -7.272 -2.567 1.00 87.69 85 PHE A O 1
ATOM 694 N N . ARG A 1 86 ? 4.340 -6.135 -1.527 1.00 91.00 86 ARG A N 1
ATOM 695 C CA . ARG A 1 86 ? 4.732 -5.272 -2.656 1.00 91.00 86 ARG A CA 1
ATOM 696 C C . ARG A 1 86 ? 5.637 -5.937 -3.698 1.00 91.00 86 ARG A C 1
ATOM 698 O O . ARG A 1 86 ? 5.934 -5.299 -4.707 1.00 91.00 86 ARG A O 1
ATOM 705 N N . LYS A 1 87 ? 6.125 -7.161 -3.462 1.00 92.06 87 LYS A N 1
ATOM 706 C CA . LYS A 1 87 ? 6.889 -7.945 -4.447 1.00 92.06 87 LYS A CA 1
ATOM 707 C C . LYS A 1 87 ? 5.927 -8.594 -5.443 1.00 92.06 87 LYS A C 1
ATOM 709 O O . LYS A 1 87 ? 5.852 -9.810 -5.544 1.00 92.06 87 LYS A O 1
ATOM 714 N N . ASP A 1 88 ? 5.191 -7.752 -6.156 1.00 91.00 88 ASP A N 1
ATOM 715 C CA . ASP A 1 88 ? 4.116 -8.145 -7.065 1.00 91.00 88 ASP A CA 1
ATOM 716 C C . ASP A 1 88 ? 4.587 -8.385 -8.507 1.00 91.00 88 ASP A C 1
ATOM 718 O O . ASP A 1 88 ? 3.781 -8.501 -9.421 1.00 91.00 88 ASP A O 1
ATOM 722 N N . GLY A 1 89 ? 5.899 -8.432 -8.742 1.00 92.94 89 GLY A N 1
ATOM 723 C CA . GLY A 1 89 ? 6.482 -8.722 -10.054 1.00 92.94 89 GLY A CA 1
ATOM 724 C C . GLY A 1 89 ? 6.362 -7.600 -11.091 1.00 92.94 89 GLY A C 1
ATOM 725 O O . GLY A 1 89 ? 6.884 -7.764 -12.195 1.00 92.94 89 GLY A O 1
ATOM 726 N N . HIS A 1 90 ? 5.720 -6.473 -10.768 1.00 92.81 90 HIS A N 1
ATOM 727 C CA . HIS A 1 90 ? 5.683 -5.298 -11.640 1.00 92.81 90 HIS A CA 1
ATOM 728 C C . HIS A 1 90 ? 6.984 -4.495 -11.564 1.00 92.81 90 HIS A C 1
ATOM 730 O O . HIS A 1 90 ? 7.628 -4.405 -10.514 1.00 92.81 90 HIS A O 1
ATOM 736 N N . ASN A 1 91 ? 7.345 -3.871 -12.685 1.00 93.88 91 ASN A N 1
ATOM 737 C CA . ASN A 1 91 ? 8.431 -2.903 -12.735 1.00 93.88 91 ASN A CA 1
ATOM 738 C C . ASN A 1 91 ? 7.894 -1.543 -12.286 1.00 93.88 91 ASN A C 1
ATOM 740 O O . ASN A 1 91 ? 7.118 -0.886 -12.977 1.00 93.88 91 ASN A O 1
ATOM 744 N N . TRP A 1 92 ? 8.283 -1.134 -11.083 1.00 94.75 92 TRP A N 1
ATOM 745 C CA . TRP A 1 92 ? 7.915 0.160 -10.521 1.00 94.75 92 TRP A CA 1
ATOM 746 C C . TRP A 1 92 ? 9.029 1.170 -10.756 1.00 94.75 92 TRP A C 1
ATOM 748 O O . TRP A 1 92 ? 10.209 0.848 -10.596 1.00 94.75 92 TRP A O 1
ATOM 758 N N . ARG A 1 93 ? 8.656 2.419 -11.046 1.00 95.31 93 ARG A N 1
ATOM 759 C CA . ARG A 1 93 ? 9.598 3.524 -11.217 1.00 95.31 93 ARG A CA 1
ATOM 760 C C . ARG A 1 93 ? 10.520 3.614 -10.008 1.00 95.31 93 ARG A C 1
ATOM 762 O O . ARG A 1 93 ? 10.058 3.697 -8.870 1.00 95.31 93 ARG A O 1
ATOM 769 N N . LYS A 1 94 ? 11.828 3.638 -10.249 1.00 95.44 94 LYS A N 1
ATOM 770 C CA . LYS A 1 94 ? 12.843 3.685 -9.192 1.00 95.44 94 LYS A CA 1
ATOM 771 C C . LYS A 1 94 ? 13.355 5.107 -8.951 1.00 95.44 94 LYS A C 1
ATOM 773 O O . LYS A 1 94 ? 13.177 6.011 -9.770 1.00 95.44 94 LYS A O 1
ATOM 778 N N . LYS A 1 95 ? 13.959 5.323 -7.783 1.00 95.25 95 LYS A N 1
ATOM 779 C CA . LYS A 1 95 ? 14.732 6.524 -7.453 1.00 95.25 95 LYS A CA 1
ATOM 780 C C . LYS A 1 95 ? 16.005 6.558 -8.309 1.00 95.25 95 LYS A C 1
ATOM 782 O O . LYS A 1 95 ? 16.333 5.598 -9.002 1.00 95.25 95 LYS A O 1
ATOM 787 N N . LYS A 1 96 ? 16.752 7.667 -8.234 1.00 94.62 96 LYS A N 1
ATOM 788 C CA . LYS A 1 96 ? 18.019 7.848 -8.975 1.00 94.62 96 LYS A CA 1
ATOM 789 C C . LYS A 1 96 ? 19.061 6.757 -8.683 1.00 94.62 96 LYS A C 1
ATOM 791 O O . LYS A 1 96 ? 19.952 6.551 -9.491 1.00 94.62 96 LYS A O 1
ATOM 796 N N . ASP A 1 97 ? 18.939 6.065 -7.550 1.00 93.19 97 ASP A N 1
ATOM 797 C CA . ASP A 1 97 ? 19.802 4.945 -7.161 1.00 93.19 97 ASP A CA 1
ATOM 798 C C . ASP A 1 97 ? 19.571 3.654 -7.975 1.00 93.19 97 ASP A C 1
ATOM 800 O O . ASP A 1 97 ? 20.350 2.712 -7.846 1.00 93.19 97 ASP A O 1
ATOM 804 N N . GLY A 1 98 ? 18.496 3.574 -8.772 1.00 92.81 98 GLY A N 1
ATOM 805 C CA . GLY A 1 98 ? 18.130 2.392 -9.559 1.00 92.81 98 GLY A CA 1
ATOM 806 C C . GLY A 1 98 ? 17.711 1.169 -8.731 1.00 92.81 98 GLY A C 1
ATOM 807 O O . GLY A 1 98 ? 17.480 0.095 -9.292 1.00 92.81 98 GLY A O 1
ATOM 808 N N . LYS A 1 99 ? 17.593 1.304 -7.405 1.00 90.69 99 LYS A N 1
ATOM 809 C CA . LYS A 1 99 ? 17.310 0.203 -6.470 1.00 90.69 99 LYS A CA 1
ATOM 810 C C . LYS A 1 99 ? 15.990 0.402 -5.740 1.00 90.69 99 LYS A C 1
ATOM 812 O O . LYS A 1 99 ? 15.208 -0.537 -5.618 1.00 90.69 99 LYS A O 1
ATOM 817 N N . THR A 1 100 ? 15.731 1.617 -5.275 1.00 92.50 100 THR A N 1
ATOM 818 C CA . THR A 1 100 ? 14.584 1.916 -4.419 1.00 92.50 100 THR A CA 1
ATOM 819 C C . THR A 1 100 ? 13.392 2.330 -5.266 1.00 92.50 100 THR A C 1
ATOM 821 O O . THR A 1 100 ? 13.522 3.222 -6.098 1.00 92.50 100 THR A O 1
ATOM 824 N N . VAL A 1 101 ? 12.210 1.752 -5.043 1.00 94.31 101 VAL A N 1
ATOM 825 C CA . VAL A 1 101 ? 10.979 2.222 -5.703 1.00 94.31 101 VAL A CA 1
ATOM 826 C C . VAL A 1 101 ? 10.682 3.665 -5.280 1.00 94.31 101 VAL A C 1
ATOM 828 O O . VAL A 1 101 ? 10.780 4.028 -4.105 1.00 94.31 101 VAL A O 1
ATOM 831 N N . LYS A 1 102 ? 10.331 4.511 -6.249 1.00 94.50 102 LYS A N 1
ATOM 832 C CA . LYS A 1 102 ? 9.848 5.871 -6.024 1.00 94.50 102 LYS A CA 1
ATOM 833 C C . LYS A 1 102 ? 8.379 5.799 -5.605 1.00 94.50 102 LYS A C 1
ATOM 835 O O . LYS A 1 102 ? 7.477 5.940 -6.423 1.00 94.50 102 LYS A O 1
ATOM 840 N N . GLU A 1 103 ? 8.179 5.547 -4.321 1.00 92.19 103 GLU A N 1
ATOM 841 C CA . GLU A 1 103 ? 6.876 5.541 -3.663 1.00 92.19 103 GLU A CA 1
ATOM 842 C C . GLU A 1 103 ? 6.653 6.882 -2.955 1.00 92.19 103 GLU A C 1
ATOM 844 O O . GLU A 1 103 ? 7.573 7.415 -2.326 1.00 92.19 103 GLU A O 1
ATOM 849 N N . ALA A 1 104 ? 5.452 7.432 -3.088 1.00 90.88 104 ALA A N 1
ATOM 850 C CA . ALA A 1 104 ? 5.017 8.629 -2.383 1.00 90.88 104 ALA A CA 1
ATOM 851 C C . ALA A 1 104 ? 4.023 8.250 -1.285 1.00 90.88 104 ALA A C 1
ATOM 853 O O . ALA A 1 104 ? 3.254 7.298 -1.434 1.00 90.88 104 ALA A O 1
ATOM 854 N N . HIS A 1 105 ? 4.093 8.965 -0.164 1.00 91.31 105 HIS A N 1
ATOM 855 C CA . HIS A 1 105 ? 3.390 8.630 1.071 1.00 91.31 105 HIS A CA 1
ATOM 856 C C . HIS A 1 105 ? 2.499 9.797 1.477 1.00 91.31 105 HIS A C 1
ATOM 858 O O . HIS A 1 105 ? 2.990 10.878 1.794 1.00 91.31 105 HIS A O 1
ATOM 864 N N . GLU A 1 106 ? 1.195 9.561 1.483 1.00 89.75 106 GLU A N 1
ATOM 865 C CA . GLU A 1 106 ? 0.170 10.534 1.844 1.00 89.75 106 GLU A CA 1
ATOM 866 C C . GLU A 1 106 ? -0.637 10.055 3.053 1.00 89.75 106 GLU A C 1
ATOM 868 O O . GLU A 1 106 ? -0.650 8.866 3.398 1.00 89.75 106 GLU A O 1
ATOM 873 N N . ARG A 1 107 ? -1.337 10.998 3.688 1.00 87.88 107 ARG A N 1
ATOM 874 C CA . ARG A 1 107 ? -2.397 10.717 4.656 1.00 87.88 107 ARG A CA 1
ATOM 875 C C . ARG A 1 107 ? -3.717 11.232 4.108 1.00 87.88 107 ARG A C 1
ATOM 877 O O . ARG A 1 107 ? -3.785 12.372 3.654 1.00 87.88 107 ARG A O 1
ATOM 884 N N . LEU A 1 108 ? -4.747 10.395 4.144 1.00 86.25 108 LEU A N 1
ATOM 885 C CA . LEU A 1 108 ? -6.092 10.764 3.718 1.00 86.25 108 LEU A CA 1
ATOM 886 C C . LEU A 1 108 ? -6.941 11.113 4.932 1.00 86.25 108 LEU A C 1
ATOM 888 O O . LEU A 1 108 ? -6.878 10.423 5.953 1.00 86.25 108 LEU A O 1
ATOM 892 N N . LYS A 1 109 ? -7.745 12.167 4.790 1.00 83.62 109 LYS A N 1
ATOM 893 C CA . LYS A 1 109 ? -8.571 12.723 5.859 1.00 8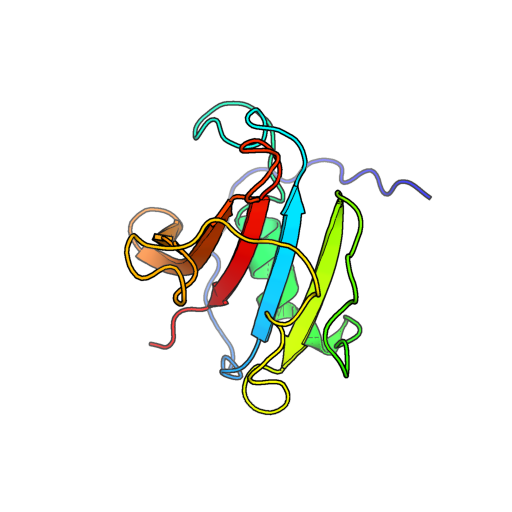3.62 109 LYS A CA 1
ATOM 894 C C . LYS A 1 109 ? -10.048 12.382 5.679 1.00 83.62 109 LYS A C 1
ATOM 896 O O . LYS A 1 109 ? -10.562 12.469 4.565 1.00 83.62 109 LYS A O 1
ATOM 901 N N . ALA A 1 110 ? -10.730 12.095 6.785 1.00 78.31 110 ALA A N 1
ATOM 902 C CA . ALA A 1 110 ? -12.182 12.207 6.891 1.00 78.31 110 ALA A CA 1
ATOM 903 C C . ALA A 1 110 ? -12.505 13.546 7.565 1.00 78.31 110 ALA A C 1
ATOM 905 O O . ALA A 1 110 ? -12.237 13.735 8.752 1.00 78.31 110 ALA A O 1
ATOM 906 N N . GLY A 1 111 ? -13.027 14.511 6.805 1.00 81.88 111 GLY A N 1
ATOM 907 C CA . GLY A 1 111 ? -13.169 15.882 7.299 1.00 81.88 111 GLY A CA 1
ATOM 908 C C . GLY A 1 111 ? -11.802 16.491 7.630 1.00 81.88 111 GLY A C 1
ATOM 909 O O . GLY A 1 111 ? -10.965 16.658 6.745 1.00 81.88 111 GLY A O 1
ATOM 910 N N . SER A 1 112 ? -11.562 16.819 8.900 1.00 82.94 112 SER A N 1
ATOM 911 C CA . SER A 1 112 ? -10.301 17.404 9.384 1.00 82.94 112 SER A CA 1
ATOM 912 C C . SER A 1 112 ? -9.314 16.387 9.977 1.00 82.94 112 SER A C 1
ATOM 914 O O . SER A 1 112 ? -8.162 16.747 10.235 1.00 82.94 112 SER A O 1
ATOM 916 N N . VAL A 1 113 ? -9.729 15.131 10.159 1.00 83.69 113 VAL A N 1
ATOM 917 C CA . VAL A 1 113 ? -8.971 14.093 10.875 1.00 83.69 113 VAL A CA 1
ATOM 918 C C . VAL A 1 113 ? -8.268 13.174 9.881 1.00 83.69 113 VAL A C 1
ATOM 920 O O . VAL A 1 113 ? -8.8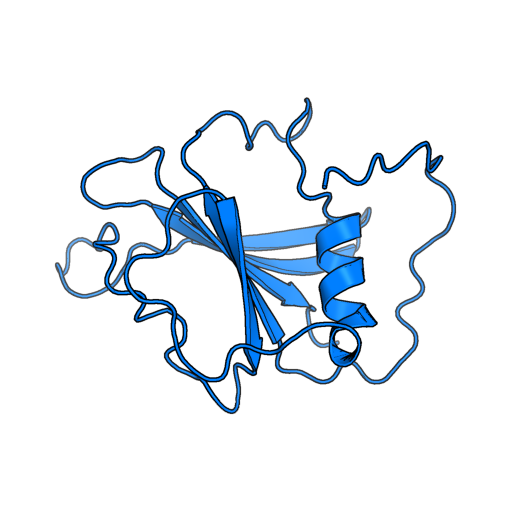99 12.700 8.939 1.00 83.69 113 VAL A O 1
ATOM 923 N N . ASP A 1 114 ? -6.972 12.920 10.073 1.00 86.00 114 ASP A N 1
ATOM 924 C CA . ASP A 1 114 ? -6.238 11.920 9.286 1.00 86.00 114 ASP A CA 1
ATOM 925 C C . ASP A 1 114 ? -6.743 10.514 9.663 1.00 86.00 114 ASP A C 1
ATOM 927 O O . ASP A 1 114 ? -6.769 10.175 10.840 1.00 86.00 114 ASP A O 1
ATOM 931 N N . VAL A 1 115 ? -7.107 9.679 8.680 1.00 86.69 115 VAL A N 1
ATOM 932 C CA . VAL A 1 115 ? -7.654 8.323 8.922 1.00 86.69 115 VAL A CA 1
ATOM 933 C C . VAL A 1 115 ? -6.857 7.213 8.236 1.00 86.69 115 VAL A C 1
ATOM 935 O O . VAL A 1 115 ? -6.692 6.136 8.802 1.00 86.69 115 VAL A O 1
ATOM 938 N N . LEU A 1 116 ? -6.341 7.448 7.025 1.00 87.50 116 LEU A N 1
ATOM 939 C CA . LEU A 1 116 ? -5.611 6.430 6.262 1.00 87.50 116 LEU A CA 1
ATOM 940 C C . LEU A 1 116 ? -4.204 6.898 5.922 1.00 87.50 116 LEU A C 1
ATOM 942 O O . LEU A 1 116 ? -4.001 8.036 5.506 1.00 87.50 116 LEU A O 1
ATOM 946 N N . HIS A 1 117 ? -3.252 5.978 5.958 1.00 89.06 117 HIS A N 1
ATOM 947 C CA . HIS A 1 117 ? -2.065 6.081 5.124 1.00 89.06 117 HIS A CA 1
ATOM 948 C C . HIS A 1 117 ? -2.391 5.649 3.690 1.00 89.06 117 HIS A C 1
ATOM 950 O O . HIS A 1 117 ? -3.094 4.662 3.481 1.00 89.06 117 HIS A O 1
ATOM 956 N N . CYS A 1 118 ? -1.838 6.357 2.706 1.00 90.06 118 CYS A N 1
ATOM 957 C CA . CYS A 1 118 ? -1.920 6.027 1.286 1.00 90.06 118 CYS A CA 1
ATOM 958 C C . CYS A 1 118 ? -0.516 6.058 0.688 1.00 90.06 118 CYS A C 1
ATOM 960 O O . CYS A 1 118 ? 0.124 7.107 0.631 1.00 90.06 118 CYS A O 1
ATOM 962 N N . TYR A 1 119 ? -0.007 4.904 0.270 1.00 91.19 119 TYR A N 1
ATOM 963 C CA . TYR A 1 119 ? 1.250 4.823 -0.470 1.00 91.19 119 TYR A CA 1
ATOM 964 C C . TYR A 1 119 ? 0.932 4.606 -1.940 1.00 91.19 119 TYR A C 1
ATOM 966 O O . TYR A 1 119 ? 0.133 3.726 -2.257 1.00 91.19 119 TYR A O 1
ATOM 974 N N . TYR A 1 120 ? 1.562 5.364 -2.836 1.00 88.81 120 TYR A N 1
ATOM 975 C CA . TYR A 1 120 ? 1.371 5.187 -4.272 1.00 88.81 120 TYR A CA 1
ATOM 976 C C . TYR A 1 120 ? 2.692 5.116 -5.039 1.00 88.81 120 TYR A C 1
ATOM 978 O O . TYR A 1 120 ? 3.656 5.825 -4.745 1.00 88.81 120 TYR A O 1
ATOM 986 N N . ALA A 1 121 ? 2.733 4.224 -6.027 1.00 92.25 121 ALA A N 1
ATOM 987 C CA . ALA A 1 121 ? 3.868 4.012 -6.916 1.00 92.25 121 ALA A CA 1
ATOM 988 C C . ALA A 1 121 ? 3.393 3.971 -8.372 1.00 92.25 121 ALA A C 1
ATOM 990 O O . ALA A 1 121 ? 2.314 3.455 -8.663 1.00 92.25 121 ALA A O 1
ATOM 991 N N . HIS A 1 122 ? 4.217 4.496 -9.278 1.00 92.12 122 HIS A N 1
ATOM 992 C CA . HIS A 1 122 ? 3.970 4.479 -10.722 1.00 92.12 122 HIS A CA 1
ATOM 993 C C . HIS A 1 122 ? 4.770 3.366 -11.393 1.00 92.12 122 HIS A C 1
ATOM 995 O O . HIS A 1 122 ? 5.915 3.113 -11.003 1.00 92.12 122 HIS A O 1
ATOM 1001 N N . GLY A 1 123 ? 4.179 2.730 -12.402 1.00 92.25 123 GLY A N 1
ATOM 1002 C CA . GLY A 1 123 ? 4.864 1.790 -13.281 1.00 92.25 123 GLY A CA 1
ATOM 1003 C C . GLY A 1 123 ? 6.053 2.455 -13.973 1.00 92.25 123 GLY A C 1
ATOM 1004 O O . GLY A 1 123 ? 6.062 3.668 -14.194 1.00 92.25 123 GLY A O 1
ATOM 1005 N N . GLU A 1 124 ? 7.079 1.666 -14.268 1.00 93.38 124 GLU A N 1
ATOM 1006 C CA . GLU A 1 124 ? 8.273 2.134 -14.971 1.00 93.38 124 GLU A CA 1
ATOM 1007 C C . GLU A 1 124 ? 7.963 2.453 -16.437 1.00 93.38 124 GLU A C 1
ATOM 1009 O O . GLU A 1 124 ? 8.334 3.519 -16.921 1.00 93.38 124 GLU A O 1
ATOM 1014 N N . GLU A 1 125 ? 7.234 1.567 -17.120 1.00 90.81 125 GLU A N 1
ATOM 1015 C CA . GLU A 1 125 ? 6.936 1.699 -18.548 1.00 90.81 125 GLU A CA 1
ATOM 1016 C C . GLU A 1 125 ? 5.701 2.570 -18.829 1.00 90.81 125 GLU A C 1
ATOM 1018 O O . GLU A 1 125 ? 5.605 3.198 -19.882 1.00 90.81 125 GLU A O 1
ATOM 1023 N N . ASN A 1 126 ? 4.739 2.612 -17.902 1.00 87.12 126 ASN A N 1
ATOM 1024 C CA . ASN A 1 126 ? 3.484 3.344 -18.066 1.00 87.12 126 ASN A CA 1
ATOM 1025 C C . ASN A 1 126 ? 3.152 4.156 -16.810 1.00 87.12 126 ASN A C 1
ATOM 1027 O O . ASN A 1 126 ? 2.752 3.602 -15.789 1.00 87.12 126 ASN A O 1
ATOM 1031 N N . GLU A 1 127 ? 3.228 5.484 -16.904 1.00 83.62 127 GLU A N 1
ATOM 1032 C CA . GLU A 1 127 ? 2.938 6.380 -15.775 1.00 83.62 127 GLU A CA 1
ATOM 1033 C C . GLU A 1 127 ? 1.463 6.351 -15.324 1.00 83.62 127 GLU A C 1
ATOM 1035 O O . GLU A 1 127 ? 1.158 6.691 -14.175 1.00 83.62 127 GLU A O 1
ATOM 1040 N N . ASN A 1 128 ? 0.545 5.910 -16.195 1.00 82.69 128 ASN A N 1
ATOM 1041 C CA . ASN A 1 128 ? -0.864 5.703 -15.844 1.00 82.69 128 ASN A CA 1
ATOM 1042 C C . ASN A 1 128 ? -1.087 4.401 -15.072 1.00 82.69 128 ASN A C 1
ATOM 1044 O O . ASN A 1 128 ? -2.143 4.250 -14.461 1.00 82.69 128 ASN A O 1
ATOM 1048 N N . PHE A 1 129 ? -0.126 3.475 -15.109 1.00 86.31 129 PHE A N 1
ATOM 1049 C CA . PHE A 1 129 ? -0.162 2.266 -14.308 1.00 86.31 129 PHE A CA 1
ATOM 1050 C C . PHE A 1 129 ? 0.308 2.592 -12.896 1.00 86.31 129 PHE A C 1
ATOM 1052 O O . PHE A 1 129 ? 1.432 3.047 -12.688 1.00 86.31 129 PHE A O 1
ATOM 1059 N N . GLN A 1 130 ? -0.568 2.403 -11.919 1.00 87.62 130 GLN A N 1
ATOM 1060 C CA . GLN A 1 130 ? -0.310 2.782 -10.538 1.00 87.62 130 GLN A CA 1
ATOM 1061 C C . GLN A 1 130 ? -0.675 1.649 -9.598 1.00 87.62 130 GLN A C 1
ATOM 1063 O O . GLN A 1 130 ? -1.667 0.952 -9.809 1.00 87.62 130 GLN A O 1
ATOM 1068 N N . ARG A 1 131 ? 0.089 1.527 -8.516 1.00 90.38 131 ARG A N 1
ATOM 1069 C CA . ARG A 1 131 ? -0.316 0.781 -7.328 1.00 90.38 131 ARG A CA 1
ATOM 1070 C C . ARG A 1 131 ? -0.587 1.749 -6.201 1.00 90.38 131 ARG A C 1
ATOM 1072 O O . ARG A 1 131 ? 0.214 2.653 -5.968 1.00 90.38 131 ARG A O 1
ATOM 1079 N N . ARG A 1 132 ? -1.673 1.507 -5.475 1.00 89.50 132 ARG A N 1
ATOM 1080 C CA . ARG A 1 132 ? -2.003 2.202 -4.234 1.00 89.50 132 ARG A CA 1
ATOM 1081 C C . ARG A 1 132 ? -2.169 1.214 -3.113 1.00 89.50 132 ARG A C 1
ATOM 1083 O O . ARG A 1 132 ? -2.755 0.160 -3.322 1.00 89.50 132 ARG A O 1
ATOM 1090 N N . SER A 1 133 ? -1.654 1.559 -1.949 1.00 90.62 133 SER A N 1
ATOM 1091 C CA . SER A 1 133 ? -1.709 0.735 -0.753 1.00 90.62 133 SER A CA 1
ATOM 1092 C C . SER A 1 133 ? -2.250 1.570 0.400 1.00 90.62 133 SER A C 1
ATOM 1094 O O . SER A 1 133 ? -1.678 2.613 0.713 1.00 90.62 133 SER A O 1
ATOM 1096 N N . TYR A 1 134 ? -3.329 1.100 1.022 1.00 89.56 134 TYR A N 1
ATOM 1097 C CA . TYR A 1 134 ? -4.050 1.811 2.080 1.00 89.56 134 TYR A CA 1
ATOM 1098 C C . TYR A 1 134 ? -4.055 1.029 3.387 1.00 89.56 134 TYR A C 1
ATOM 1100 O O . TYR A 1 134 ? -4.230 -0.186 3.351 1.00 89.56 134 TYR A O 1
ATOM 1108 N N . TRP A 1 135 ? -3.909 1.711 4.522 1.00 90.19 135 TRP A N 1
ATOM 1109 C CA . TRP A 1 135 ? -4.163 1.149 5.855 1.00 90.19 135 TRP A CA 1
ATOM 1110 C C . TRP A 1 135 ? -4.612 2.240 6.824 1.00 90.19 135 TRP A C 1
ATOM 1112 O O . TRP A 1 135 ? -4.251 3.405 6.651 1.00 90.19 135 TRP A O 1
ATOM 1122 N N . LEU A 1 136 ? -5.380 1.850 7.840 1.00 88.44 136 LEU A N 1
ATOM 1123 C CA . LEU A 1 136 ? -5.824 2.739 8.915 1.00 88.44 136 LEU A CA 1
ATOM 1124 C C . LEU A 1 136 ? -4.624 3.270 9.709 1.00 88.44 136 LEU A C 1
ATOM 1126 O O . LEU A 1 136 ? -3.645 2.550 9.920 1.00 88.44 136 LEU A O 1
ATOM 1130 N N . LEU A 1 137 ? -4.689 4.540 10.100 1.00 85.88 137 LEU A N 1
ATOM 1131 C CA . LEU A 1 137 ? -3.762 5.124 11.063 1.00 85.88 137 LEU A CA 1
ATOM 1132 C C . LEU A 1 137 ? -3.997 4.484 12.435 1.00 85.88 137 LEU A C 1
ATOM 1134 O O . LEU A 1 137 ? -5.139 4.250 12.821 1.00 85.88 137 LEU A O 1
ATOM 1138 N N . GLU A 1 138 ? -2.908 4.167 13.129 1.00 70.81 138 GLU A N 1
ATOM 1139 C CA . GLU A 1 138 ? -2.959 3.786 14.542 1.00 70.81 138 GLU A CA 1
ATOM 1140 C C . GLU A 1 138 ? -3.094 5.091 15.349 1.00 70.81 138 GLU A C 1
ATOM 1142 O O . GLU A 1 138 ? -2.404 6.064 15.022 1.00 70.81 138 GLU A O 1
ATOM 1147 N N . GLU A 1 139 ? -4.003 5.129 16.329 1.00 54.72 139 GLU A N 1
ATOM 1148 C CA . GLU A 1 139 ? -4.052 6.204 17.337 1.00 54.72 139 GLU A CA 1
ATOM 1149 C C . GLU A 1 139 ? -2.881 6.094 18.322 1.00 54.72 139 GLU A C 1
ATOM 1151 O O . GLU A 1 139 ? -2.520 4.953 18.700 1.00 54.72 139 GLU A O 1
#

pLDDT: mean 73.65, std 21.75, range [20.28, 95.44]

Secondary structure (DSSP, 8-state):
---------S-------S---TTEEEEEEE--GGG--TTSS--S-HHHHHHHHHTGGGSPBPSS--SSPPTT-EEEEETTT-TTTT--S--BPBPTTSSSB-EEEEEEEETTEEEEEEEEEEBSS-TT-EEEEEEEPP-